Protein AF-A0A527GRV9-F1 (afdb_monomer_lite)

Radius of gyration: 15.53 Å; chains: 1; bounding box: 33×38×35 Å

pLDDT: mean 86.08, std 14.98, range [43.44, 97.06]

Structure (mmCIF, N/CA/C/O backbone):
data_AF-A0A527GRV9-F1
#
_entry.id   AF-A0A527GRV9-F1
#
loop_
_atom_site.group_PDB
_atom_site.id
_atom_site.type_symbol
_atom_site.label_atom_id
_atom_site.label_alt_id
_atom_site.label_comp_id
_atom_site.label_asym_id
_atom_site.label_entity_id
_atom_site.label_seq_id
_atom_site.pdbx_PDB_ins_code
_atom_site.Cartn_x
_atom_site.Cartn_y
_atom_site.Cartn_z
_atom_site.occupancy
_atom_site.B_iso_or_equiv
_atom_site.auth_seq_id
_atom_site.auth_comp_id
_atom_site.auth_asym_id
_atom_site.auth_atom_id
_atom_site.pdbx_PDB_model_num
ATOM 1 N N . TRP A 1 1 ? 6.459 -24.636 -14.285 1.00 52.28 1 TRP A N 1
ATOM 2 C CA . TRP A 1 1 ? 7.458 -23.648 -14.746 1.00 52.28 1 TRP A CA 1
ATOM 3 C C . TRP A 1 1 ? 7.675 -23.675 -16.261 1.00 52.28 1 TRP A C 1
ATOM 5 O O . TRP A 1 1 ? 7.552 -22.634 -16.877 1.00 52.28 1 TRP A O 1
ATOM 15 N N . ARG A 1 2 ? 7.910 -24.840 -16.894 1.00 43.44 2 ARG A N 1
ATOM 16 C CA . ARG A 1 2 ? 8.171 -24.984 -18.351 1.00 43.44 2 ARG A CA 1
ATOM 17 C C . ARG A 1 2 ? 7.071 -24.527 -19.330 1.00 43.44 2 ARG A C 1
ATOM 19 O O . ARG A 1 2 ? 7.339 -24.483 -20.520 1.00 43.44 2 ARG A O 1
ATOM 26 N N . ALA A 1 3 ? 5.867 -24.231 -18.849 1.00 61.50 3 ALA A N 1
ATOM 27 C CA . ALA A 1 3 ? 4.737 -23.790 -19.671 1.00 61.50 3 ALA A CA 1
ATOM 28 C C . ALA A 1 3 ? 4.317 -22.339 -19.382 1.00 61.50 3 ALA A C 1
ATOM 30 O O . ALA A 1 3 ? 3.326 -21.874 -19.930 1.00 61.50 3 ALA A O 1
ATOM 31 N N . ASN A 1 4 ? 5.025 -21.642 -18.486 1.00 49.25 4 ASN A N 1
ATOM 32 C CA . ASN A 1 4 ? 4.704 -20.257 -18.189 1.00 49.25 4 ASN A CA 1
ATOM 33 C C . ASN A 1 4 ? 5.501 -19.391 -19.157 1.00 49.25 4 ASN A C 1
ATOM 35 O O . ASN A 1 4 ? 6.672 -19.116 -18.908 1.00 49.25 4 ASN A O 1
ATOM 39 N N . ASP A 1 5 ? 4.877 -19.010 -20.267 1.00 49.66 5 ASP A N 1
ATOM 40 C CA . ASP A 1 5 ? 5.325 -17.861 -21.045 1.00 49.66 5 ASP A CA 1
ATOM 41 C C . ASP A 1 5 ? 5.334 -16.678 -20.064 1.00 49.66 5 ASP A C 1
ATOM 43 O O . ASP A 1 5 ? 4.283 -16.234 -19.595 1.00 49.66 5 ASP A O 1
ATOM 47 N N . VAL A 1 6 ? 6.521 -16.297 -19.573 1.00 55.72 6 VAL A N 1
ATOM 48 C CA . VAL A 1 6 ? 6.670 -15.211 -18.597 1.00 55.72 6 VAL A CA 1
ATOM 49 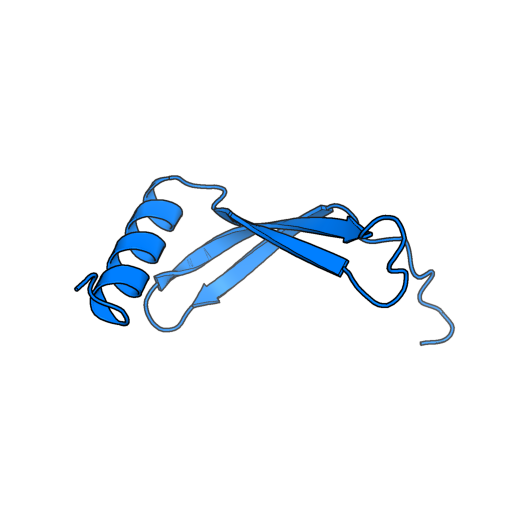C C . VAL A 1 6 ? 6.477 -13.916 -19.371 1.00 55.72 6 VAL A C 1
ATOM 51 O O . VAL A 1 6 ? 7.432 -13.242 -19.743 1.00 55.72 6 VAL A O 1
ATOM 54 N N . LEU A 1 7 ? 5.216 -13.599 -19.652 1.00 55.59 7 LEU A N 1
ATOM 55 C CA . LEU A 1 7 ? 4.809 -12.288 -20.121 1.00 55.59 7 LEU A CA 1
ATOM 56 C C . LEU A 1 7 ? 5.252 -11.290 -19.055 1.00 55.59 7 LEU A C 1
ATOM 58 O O . LEU A 1 7 ? 4.910 -11.466 -17.879 1.00 55.59 7 LEU A O 1
ATOM 62 N N . SER A 1 8 ? 6.022 -10.278 -19.458 1.00 53.28 8 SER A N 1
ATOM 63 C CA . SER A 1 8 ? 6.374 -9.136 -18.617 1.00 53.28 8 SER A CA 1
ATOM 64 C C . SER A 1 8 ? 5.090 -8.555 -18.023 1.00 53.28 8 SER A C 1
ATOM 66 O O . SER A 1 8 ? 4.375 -7.813 -18.690 1.00 53.28 8 SER A O 1
ATOM 68 N N . HIS A 1 9 ? 4.753 -8.950 -16.793 1.00 55.88 9 HIS A N 1
ATOM 69 C CA . HIS A 1 9 ? 3.596 -8.447 -16.060 1.00 55.88 9 HIS A CA 1
ATOM 70 C C . HIS A 1 9 ? 3.920 -7.014 -15.640 1.00 55.88 9 HIS A C 1
ATOM 72 O O . HIS A 1 9 ? 4.495 -6.782 -14.579 1.00 55.88 9 HIS A O 1
ATOM 78 N N . GLY A 1 10 ? 3.646 -6.069 -16.539 1.00 59.94 10 GLY A N 1
ATOM 79 C CA . GLY A 1 10 ? 3.898 -4.648 -16.330 1.00 59.94 10 GLY A CA 1
ATOM 80 C C . GLY A 1 10 ? 2.784 -3.972 -15.545 1.00 59.94 10 GLY A C 1
ATOM 81 O O . GLY A 1 10 ? 3.085 -3.096 -14.741 1.00 59.94 10 GLY A O 1
ATOM 82 N N . ASP A 1 11 ? 1.534 -4.414 -15.718 1.00 65.44 11 ASP A N 1
ATOM 83 C CA . ASP A 1 11 ? 0.389 -3.933 -14.953 1.00 65.44 11 ASP A CA 1
ATOM 84 C C . ASP A 1 11 ? -0.680 -5.021 -14.723 1.00 65.44 11 ASP A C 1
ATOM 86 O O . ASP A 1 11 ? -0.813 -5.951 -15.519 1.00 65.44 11 ASP A O 1
ATOM 90 N N . ALA A 1 12 ? -1.385 -4.955 -13.589 1.00 83.56 12 ALA A N 1
ATOM 91 C CA . ALA A 1 12 ? -2.554 -5.789 -13.279 1.00 83.56 12 ALA A CA 1
ATOM 92 C C . ALA A 1 12 ? -3.301 -5.255 -12.046 1.00 83.56 12 ALA A C 1
ATOM 94 O O . ALA A 1 12 ? -2.698 -4.628 -11.184 1.00 83.56 12 ALA A O 1
ATOM 95 N N . THR A 1 13 ? -4.578 -5.597 -11.860 1.00 90.00 13 THR A N 1
ATOM 96 C CA . THR A 1 13 ? -5.284 -5.342 -10.588 1.00 90.00 13 THR A CA 1
ATOM 97 C C . THR A 1 13 ? -5.191 -6.551 -9.655 1.00 90.00 13 THR A C 1
ATOM 99 O O . THR A 1 13 ? -5.634 -7.650 -9.990 1.00 90.00 13 THR A O 1
ATOM 102 N N . LYS A 1 14 ? -4.656 -6.357 -8.447 1.00 91.06 14 LYS A N 1
ATOM 103 C CA . LYS A 1 14 ? -4.656 -7.344 -7.362 1.00 91.06 14 LYS A CA 1
ATOM 104 C C . LYS A 1 14 ? -5.829 -7.114 -6.425 1.00 91.06 14 LYS A C 1
ATOM 106 O O . LYS A 1 14 ? -6.018 -6.010 -5.928 1.00 91.06 14 LYS A O 1
ATOM 111 N N . ARG A 1 15 ? -6.545 -8.192 -6.110 1.00 94.06 15 ARG A N 1
ATOM 112 C CA . ARG A 1 15 ? -7.590 -8.213 -5.080 1.00 94.06 15 ARG A CA 1
ATOM 113 C C . ARG A 1 15 ? -7.085 -9.017 -3.897 1.00 94.06 15 ARG A C 1
ATOM 115 O O . ARG A 1 15 ? -6.649 -10.156 -4.070 1.00 94.06 15 ARG A O 1
ATOM 122 N N . LEU A 1 16 ? -7.095 -8.415 -2.717 1.00 93.25 16 LEU A N 1
ATOM 123 C CA . LEU A 1 16 ? -6.485 -8.971 -1.514 1.00 93.25 16 LEU A CA 1
ATOM 124 C C . LEU A 1 16 ? -7.471 -8.903 -0.353 1.00 93.25 16 LEU A C 1
ATOM 126 O O . LEU A 1 16 ? -8.180 -7.915 -0.194 1.00 93.25 16 LEU A O 1
ATOM 130 N N . LYS A 1 17 ? -7.452 -9.930 0.499 1.00 95.38 17 LYS A N 1
ATOM 131 C CA . LYS A 1 17 ? -8.147 -9.923 1.790 1.00 95.38 17 LYS A CA 1
ATOM 132 C C . LYS A 1 17 ? -7.157 -9.541 2.882 1.00 95.38 17 LYS A C 1
ATOM 134 O O . LYS A 1 17 ? -6.419 -10.394 3.370 1.00 95.38 17 LYS A O 1
ATOM 139 N N . HIS A 1 18 ? -7.094 -8.258 3.219 1.00 94.38 18 HIS A N 1
ATOM 140 C CA . HIS A 1 18 ? -6.191 -7.753 4.248 1.00 94.38 18 HIS A CA 1
ATOM 141 C C . HIS A 1 18 ? -6.803 -7.958 5.644 1.00 94.38 18 HIS A C 1
ATOM 143 O O . HIS A 1 18 ? -7.962 -7.594 5.846 1.00 94.38 18 HIS A O 1
ATOM 149 N N . PRO A 1 19 ? -6.052 -8.472 6.635 1.00 95.25 19 PRO A N 1
ATOM 150 C CA . PRO A 1 19 ? -6.601 -8.800 7.955 1.00 95.25 19 PRO A CA 1
ATOM 151 C C . PRO A 1 19 ? -7.189 -7.593 8.702 1.00 95.25 19 PRO A C 1
ATOM 153 O O . PRO A 1 19 ? -8.141 -7.752 9.454 1.00 95.25 19 PRO A O 1
ATOM 156 N N . GLU A 1 20 ? -6.657 -6.389 8.475 1.00 95.38 20 GLU A N 1
ATOM 157 C CA . GLU A 1 20 ? -7.140 -5.158 9.127 1.00 95.38 20 GLU A CA 1
ATOM 158 C C . GLU A 1 20 ? -7.954 -4.246 8.198 1.00 95.38 20 GLU A C 1
ATOM 160 O O . GLU A 1 20 ? -8.766 -3.456 8.666 1.00 95.38 20 GLU A O 1
ATOM 165 N N . LEU A 1 21 ? -7.733 -4.327 6.880 1.00 93.88 21 LEU A N 1
ATOM 166 C CA . LEU A 1 21 ? -8.346 -3.408 5.907 1.00 93.88 21 LEU A CA 1
ATOM 167 C C . LEU A 1 21 ? -9.520 -4.068 5.170 1.00 93.88 21 LEU A C 1
ATOM 169 O O . LEU A 1 21 ? -10.213 -3.399 4.410 1.00 93.88 21 LEU A O 1
ATOM 173 N N . GLY A 1 22 ? -9.763 -5.362 5.393 1.00 93.94 22 GLY A N 1
ATOM 174 C CA . GLY A 1 22 ? -10.745 -6.138 4.647 1.00 93.94 22 GLY A CA 1
ATOM 175 C C . GLY A 1 22 ? -10.340 -6.318 3.185 1.00 93.94 22 GLY A C 1
ATOM 176 O O . GLY A 1 22 ? -9.153 -6.324 2.847 1.00 93.94 22 GLY A O 1
ATOM 177 N N . ASP A 1 23 ? -11.332 -6.489 2.316 1.00 96.00 23 ASP A N 1
ATOM 178 C CA . ASP A 1 23 ? -11.113 -6.571 0.877 1.00 96.00 23 ASP A CA 1
ATOM 179 C C . ASP A 1 23 ? -10.581 -5.232 0.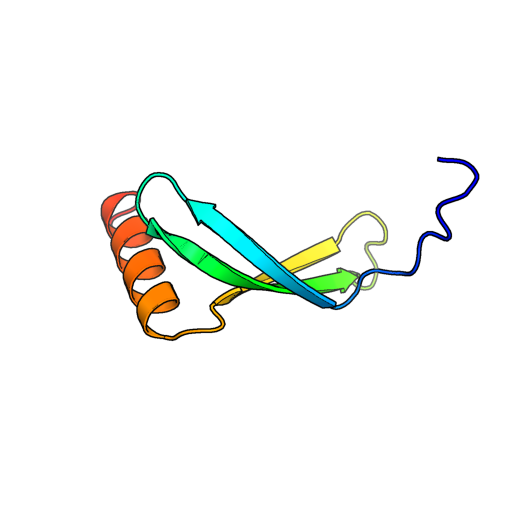333 1.00 96.00 23 ASP A C 1
ATOM 181 O O . ASP A 1 23 ? -11.159 -4.160 0.557 1.00 96.00 23 ASP A O 1
ATOM 185 N N . ILE A 1 24 ? -9.450 -5.304 -0.368 1.00 96.25 24 ILE A N 1
ATOM 186 C CA . ILE A 1 24 ? -8.809 -4.172 -1.037 1.00 96.25 24 ILE A CA 1
ATOM 187 C C . ILE A 1 24 ? -8.434 -4.547 -2.468 1.00 96.25 24 ILE A C 1
ATOM 189 O O . ILE A 1 24 ? -8.044 -5.685 -2.750 1.00 96.25 24 ILE A O 1
ATOM 193 N N . GLU A 1 25 ? -8.508 -3.564 -3.358 1.00 96.38 25 GLU A N 1
ATOM 194 C CA . GLU A 1 25 ? -8.087 -3.688 -4.750 1.00 96.38 25 GLU A CA 1
ATOM 195 C C . GLU A 1 25 ? -6.984 -2.678 -5.050 1.00 96.38 25 GLU A C 1
ATOM 197 O O . GLU A 1 25 ? -7.102 -1.494 -4.721 1.00 96.38 25 GLU A O 1
ATOM 202 N N . LEU A 1 26 ? -5.904 -3.164 -5.657 1.00 95.75 26 LEU A N 1
ATOM 203 C CA . LEU A 1 26 ? -4.714 -2.385 -5.966 1.00 95.75 26 LEU A CA 1
ATOM 204 C C . LEU A 1 26 ? -4.313 -2.623 -7.420 1.00 95.75 26 LEU A C 1
ATOM 206 O O . LEU A 1 26 ? -4.050 -3.761 -7.805 1.00 95.75 26 LEU A O 1
ATOM 210 N N . GLU A 1 27 ? -4.196 -1.570 -8.212 1.00 93.88 27 GLU A N 1
ATOM 211 C CA . GLU A 1 27 ? -3.407 -1.614 -9.438 1.00 93.88 27 GLU A CA 1
ATOM 212 C C . GLU A 1 27 ? -1.935 -1.822 -9.079 1.00 93.88 27 GLU A C 1
ATOM 214 O O . GLU A 1 27 ? -1.379 -1.161 -8.206 1.00 93.88 27 GLU A O 1
ATOM 219 N N . TYR A 1 28 ? -1.313 -2.786 -9.733 1.00 90.00 28 TYR A N 1
ATOM 220 C CA . TYR A 1 28 ? 0.099 -3.107 -9.659 1.00 90.00 28 TYR A CA 1
ATOM 221 C C . TYR A 1 28 ? 0.753 -2.590 -10.928 1.00 90.00 28 TYR A C 1
ATOM 223 O O . TYR A 1 28 ? 0.236 -2.850 -12.010 1.00 90.00 28 TYR A O 1
ATOM 231 N N . SER A 1 29 ? 1.891 -1.913 -10.804 1.00 88.81 29 SER A N 1
ATOM 232 C CA . SER A 1 29 ? 2.717 -1.535 -11.948 1.00 88.81 29 SER A CA 1
ATOM 233 C C . SER A 1 29 ? 4.196 -1.758 -11.655 1.00 88.81 29 SER A C 1
ATOM 235 O O . SER A 1 29 ? 4.690 -1.360 -10.597 1.00 88.81 29 SER A O 1
ATOM 237 N N . GLY A 1 30 ? 4.900 -2.407 -12.581 1.00 89.81 30 GLY A N 1
ATOM 238 C CA . GLY A 1 30 ? 6.330 -2.696 -12.495 1.00 89.81 30 GLY A CA 1
ATOM 239 C C . GLY A 1 30 ? 7.145 -1.851 -13.472 1.00 89.81 30 GLY A C 1
ATOM 240 O O . GLY A 1 30 ? 6.844 -1.804 -14.661 1.00 89.81 30 GLY A O 1
ATOM 241 N N . PHE A 1 31 ? 8.210 -1.222 -12.982 1.00 88.81 31 PHE A N 1
ATOM 242 C CA . PHE A 1 31 ? 9.111 -0.375 -13.761 1.00 88.81 31 PHE A CA 1
ATOM 243 C C . PHE A 1 31 ? 10.558 -0.842 -13.583 1.00 88.81 31 PHE A C 1
ATOM 245 O O . PHE A 1 31 ? 11.004 -1.093 -12.461 1.00 88.81 31 PHE A O 1
ATOM 252 N N . ALA A 1 32 ? 11.306 -0.936 -14.681 1.00 90.25 32 ALA A N 1
ATOM 253 C CA . ALA A 1 32 ? 12.752 -1.132 -14.624 1.00 90.25 32 ALA A CA 1
ATOM 254 C C . ALA A 1 32 ? 13.448 0.183 -14.244 1.00 90.25 32 ALA A C 1
ATOM 256 O O . ALA A 1 32 ? 12.985 1.262 -14.620 1.00 90.25 32 ALA A O 1
ATOM 257 N N . VAL A 1 33 ? 14.560 0.098 -13.513 1.00 92.31 33 VAL A N 1
ATOM 258 C CA . VAL A 1 33 ? 15.390 1.269 -13.207 1.00 92.31 33 VAL A CA 1
ATOM 259 C C . VAL A 1 33 ? 16.492 1.384 -14.258 1.00 92.31 33 VAL A C 1
ATOM 261 O O . VAL A 1 33 ? 17.316 0.482 -14.409 1.00 92.31 33 VAL A O 1
ATOM 264 N N . ASP A 1 34 ? 16.509 2.500 -14.987 1.00 91.75 34 ASP A N 1
ATOM 265 C CA . ASP A 1 34 ? 17.541 2.760 -15.993 1.00 91.75 34 ASP A CA 1
ATOM 266 C C . ASP A 1 34 ? 18.950 2.728 -15.373 1.00 91.75 34 ASP A C 1
ATOM 268 O O . ASP A 1 34 ? 19.172 3.194 -14.254 1.00 91.75 34 ASP A O 1
ATOM 272 N N . GLY A 1 35 ? 19.899 2.103 -16.073 1.00 92.31 35 GLY A N 1
ATOM 273 C CA . GLY A 1 35 ? 21.276 1.920 -15.598 1.00 92.31 35 GLY A CA 1
ATOM 274 C C . GLY A 1 35 ? 21.460 0.938 -14.428 1.00 92.31 35 GLY A C 1
ATOM 275 O O . GLY A 1 35 ? 22.600 0.676 -14.039 1.00 92.31 35 GLY A O 1
ATOM 276 N N . ARG A 1 36 ? 20.381 0.362 -13.878 1.00 93.19 36 ARG A N 1
ATOM 277 C CA . ARG A 1 36 ? 20.404 -0.612 -12.773 1.00 93.19 36 ARG A CA 1
ATOM 278 C C . ARG A 1 36 ? 19.505 -1.815 -13.095 1.00 93.19 36 ARG A C 1
ATOM 280 O O . ARG A 1 36 ? 18.404 -1.917 -12.560 1.00 93.19 36 ARG A O 1
ATOM 287 N N . PRO A 1 37 ? 19.963 -2.753 -13.947 1.00 85.69 37 PRO A N 1
ATOM 288 C CA . PRO A 1 37 ? 19.170 -3.923 -14.341 1.00 85.69 37 PRO A CA 1
ATOM 289 C C . PRO A 1 37 ? 18.839 -4.859 -13.167 1.00 85.69 37 PRO A C 1
ATOM 291 O O . PRO A 1 37 ? 17.930 -5.676 -13.267 1.00 85.69 37 PR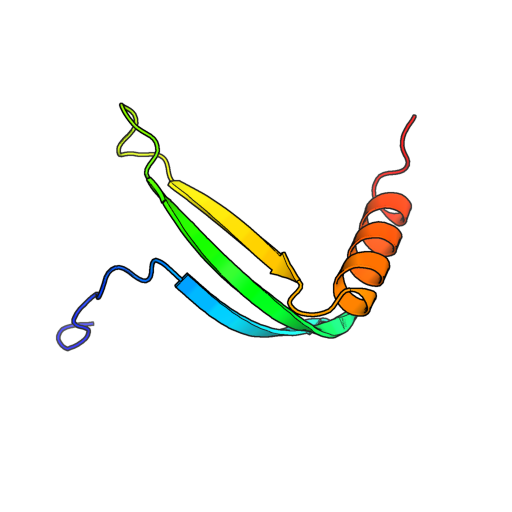O A O 1
ATOM 294 N N . ASP A 1 38 ? 19.566 -4.740 -12.055 1.00 91.56 38 ASP A N 1
ATOM 295 C CA . ASP A 1 38 ? 19.305 -5.421 -10.787 1.00 91.56 38 ASP A CA 1
ATOM 296 C C . ASP A 1 38 ? 18.183 -4.784 -9.944 1.00 91.56 38 ASP A C 1
ATOM 298 O O . ASP A 1 38 ? 17.788 -5.363 -8.932 1.00 91.56 38 ASP A O 1
ATOM 302 N N . LEU A 1 39 ? 17.650 -3.620 -10.340 1.00 93.06 39 LEU A N 1
ATOM 303 C CA . LEU A 1 39 ? 16.602 -2.910 -9.609 1.00 93.06 39 LEU A CA 1
ATOM 304 C C . LEU A 1 39 ? 15.302 -2.800 -10.412 1.00 93.06 39 LEU A C 1
ATOM 306 O O . LEU A 1 39 ? 15.276 -2.472 -11.598 1.00 93.06 39 LEU A O 1
ATOM 310 N N . SER A 1 40 ? 14.192 -2.986 -9.701 1.00 90.31 40 SER A N 1
ATOM 311 C CA . SER A 1 40 ? 12.839 -2.762 -10.206 1.00 90.31 40 SER A CA 1
ATOM 312 C C . SER A 1 40 ? 12.022 -1.970 -9.190 1.00 90.31 40 SER A C 1
ATOM 314 O O . SER A 1 40 ? 12.027 -2.307 -8.004 1.00 90.31 40 SER A O 1
ATOM 316 N N . LEU A 1 41 ? 11.276 -0.967 -9.649 1.00 91.75 41 LEU A N 1
ATOM 317 C CA . LEU A 1 41 ? 10.265 -0.280 -8.854 1.00 91.75 41 LEU A CA 1
ATOM 318 C C . LEU A 1 41 ? 8.916 -0.960 -9.074 1.00 91.75 41 LEU A C 1
ATOM 320 O O . LEU A 1 41 ? 8.461 -1.122 -10.200 1.00 91.75 41 LEU A O 1
ATOM 324 N N . THR A 1 42 ? 8.256 -1.327 -7.986 1.00 91.38 42 THR A N 1
ATOM 325 C CA . THR A 1 42 ? 6.868 -1.779 -8.010 1.00 91.38 42 THR A CA 1
ATOM 326 C C . THR A 1 42 ? 6.005 -0.745 -7.309 1.00 91.38 42 THR A C 1
ATOM 328 O O . THR A 1 42 ? 6.267 -0.405 -6.156 1.00 91.38 42 THR A O 1
ATOM 331 N N . VAL A 1 43 ? 4.952 -0.296 -7.981 1.00 92.75 43 VAL A N 1
ATOM 332 C CA . VAL A 1 43 ? 3.941 0.599 -7.420 1.00 92.75 43 VAL A CA 1
ATOM 333 C C . VAL A 1 43 ? 2.648 -0.179 -7.222 1.00 92.75 43 VAL A C 1
ATOM 335 O O . VAL A 1 43 ? 2.216 -0.916 -8.107 1.00 92.75 43 VAL A O 1
ATOM 338 N N . TYR A 1 44 ? 2.042 -0.006 -6.050 1.00 93.75 44 TYR A N 1
ATOM 339 C CA . TYR A 1 44 ? 0.686 -0.455 -5.761 1.00 93.75 44 TYR A CA 1
ATOM 340 C C . TYR A 1 44 ? -0.198 0.772 -5.548 1.00 93.75 44 TYR A C 1
ATOM 342 O O . TYR A 1 44 ? -0.009 1.501 -4.574 1.00 93.75 44 TYR A O 1
ATOM 350 N N . ASN A 1 45 ? -1.145 1.000 -6.451 1.00 94.12 45 ASN A N 1
ATOM 351 C CA . ASN A 1 45 ? -2.091 2.103 -6.384 1.00 94.12 45 ASN A CA 1
ATOM 352 C C . ASN A 1 45 ? -3.480 1.591 -5.973 1.00 94.12 45 ASN A C 1
ATOM 354 O O . ASN A 1 45 ? -4.002 0.697 -6.635 1.00 94.12 45 ASN A O 1
ATOM 358 N N . PRO A 1 46 ? -4.106 2.120 -4.909 1.00 96.25 46 PRO A N 1
ATOM 359 C CA . PRO A 1 46 ? -5.491 1.795 -4.594 1.00 96.25 46 PRO A CA 1
ATOM 360 C C . PRO A 1 46 ? -6.422 2.186 -5.737 1.00 96.25 46 PRO A C 1
ATOM 362 O O . PRO A 1 46 ? -6.409 3.333 -6.177 1.00 96.25 46 PRO A O 1
ATOM 365 N N . VAL A 1 47 ? -7.256 1.241 -6.172 1.00 95.12 47 VAL A N 1
ATOM 366 C CA . VAL A 1 47 ? -8.267 1.499 -7.214 1.00 95.12 47 VAL A CA 1
ATOM 367 C C . VAL A 1 47 ? -9.362 2.429 -6.688 1.00 95.12 47 VAL A C 1
ATOM 369 O O . VAL A 1 47 ? -9.923 3.232 -7.426 1.00 95.12 47 VAL A O 1
ATOM 372 N N . ASP A 1 48 ? -9.646 2.333 -5.389 1.00 93.75 48 ASP A N 1
ATOM 373 C CA . ASP A 1 48 ? -10.680 3.094 -4.699 1.00 93.75 48 ASP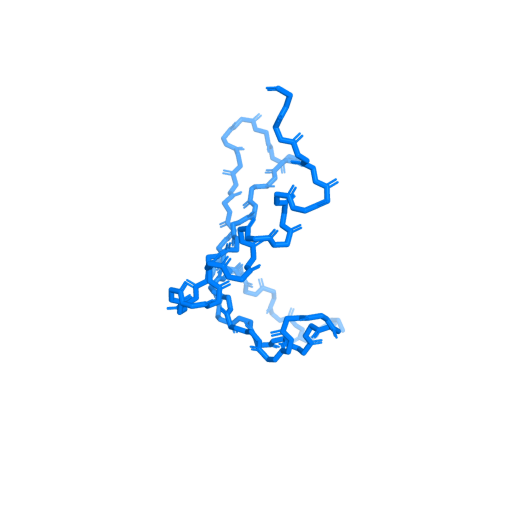 A CA 1
ATOM 374 C C . ASP A 1 48 ? -10.078 4.072 -3.674 1.00 93.75 48 ASP A C 1
ATOM 376 O O . ASP A 1 48 ? -9.146 3.747 -2.927 1.00 93.75 48 ASP A O 1
ATOM 380 N N . SER A 1 49 ? -10.634 5.285 -3.602 1.00 95.00 49 SER A N 1
ATOM 381 C CA . SER A 1 49 ? -10.139 6.327 -2.696 1.00 95.00 49 SER A CA 1
ATOM 382 C C . SER A 1 49 ? -10.366 5.987 -1.223 1.00 95.00 49 SER A C 1
ATOM 384 O O . SER A 1 49 ? -9.513 6.305 -0.397 1.00 95.00 49 SER A O 1
ATOM 386 N N . ALA A 1 50 ? -11.445 5.278 -0.874 1.00 95.56 50 ALA A N 1
ATOM 387 C CA . ALA A 1 50 ? -11.677 4.852 0.505 1.00 95.56 50 ALA A CA 1
ATOM 388 C C . ALA A 1 50 ? -10.701 3.741 0.928 1.00 95.56 50 ALA A C 1
ATOM 390 O O . ALA A 1 50 ? -10.302 3.672 2.093 1.00 95.56 50 ALA A O 1
ATOM 391 N N . VAL A 1 51 ? -10.256 2.879 0.007 1.00 95.69 51 VAL A N 1
ATOM 392 C CA . VAL A 1 51 ? -9.099 1.994 0.247 1.00 95.69 51 VAL A CA 1
ATOM 393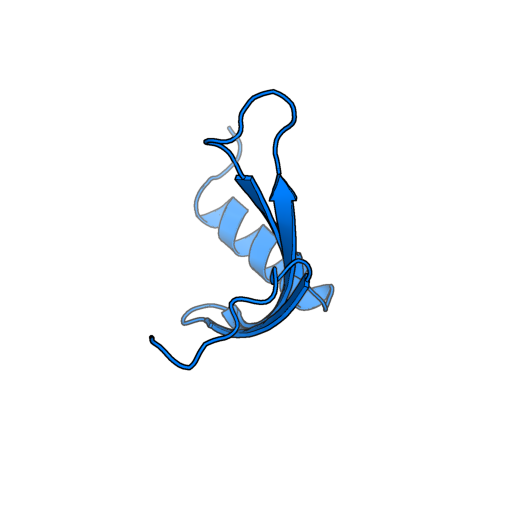 C C . VAL A 1 51 ? -7.845 2.829 0.525 1.00 95.69 51 VAL A C 1
ATOM 395 O O . VAL A 1 51 ? -7.147 2.558 1.505 1.00 95.69 51 VAL A O 1
ATOM 398 N N . ALA A 1 52 ? -7.577 3.868 -0.273 1.00 96.62 52 ALA A N 1
ATOM 399 C CA . ALA A 1 52 ? -6.415 4.735 -0.073 1.00 96.62 52 ALA A CA 1
ATOM 400 C C . ALA A 1 52 ? -6.419 5.420 1.304 1.00 96.62 52 ALA A C 1
ATOM 402 O O . ALA A 1 52 ? -5.395 5.430 1.987 1.00 96.62 52 ALA A O 1
ATOM 403 N N . ASP A 1 53 ? -7.560 5.946 1.746 1.00 97.06 53 ASP A N 1
ATOM 404 C CA . ASP A 1 53 ? -7.672 6.621 3.042 1.00 97.06 53 ASP A CA 1
ATOM 405 C C . ASP A 1 53 ? -7.490 5.664 4.220 1.00 97.06 53 ASP A C 1
ATOM 407 O O . ASP A 1 53 ? -6.783 5.989 5.177 1.00 97.06 53 ASP A O 1
ATOM 411 N N . ARG A 1 54 ? -8.029 4.443 4.126 1.00 96.38 54 ARG A N 1
ATOM 412 C CA . ARG A 1 54 ? -7.801 3.403 5.139 1.00 96.38 54 ARG A CA 1
ATOM 413 C C . ARG A 1 54 ? -6.328 2.993 5.215 1.00 96.38 54 ARG A C 1
ATOM 415 O O . ARG A 1 54 ? -5.796 2.848 6.315 1.00 96.38 54 ARG A O 1
ATOM 422 N N . ILE A 1 55 ? -5.648 2.868 4.072 1.00 95.62 55 ILE A N 1
ATOM 423 C CA . ILE A 1 55 ? -4.202 2.595 4.023 1.00 95.62 55 ILE A CA 1
ATOM 424 C C . ILE A 1 55 ? -3.412 3.744 4.663 1.00 95.62 55 ILE A C 1
ATOM 426 O O . ILE A 1 55 ? -2.529 3.489 5.482 1.00 95.62 55 ILE A O 1
ATOM 430 N N . ARG A 1 56 ? -3.739 5.006 4.345 1.00 95.62 56 ARG A N 1
ATOM 431 C CA . ARG A 1 56 ? -3.081 6.182 4.945 1.00 95.62 56 ARG A CA 1
ATOM 432 C C . ARG A 1 56 ? -3.262 6.226 6.458 1.00 95.62 56 ARG A C 1
ATOM 434 O O . ARG A 1 56 ? -2.288 6.452 7.172 1.00 95.62 56 ARG A O 1
ATOM 441 N N . ALA A 1 57 ? -4.479 5.985 6.942 1.00 95.88 57 ALA A N 1
ATOM 442 C CA . ALA A 1 57 ? -4.773 5.947 8.370 1.00 95.88 57 ALA A CA 1
ATOM 443 C C . ALA A 1 57 ? -3.964 4.851 9.084 1.00 95.88 57 ALA A C 1
ATOM 445 O O . ALA A 1 57 ? -3.341 5.122 10.110 1.00 95.88 57 ALA A O 1
ATOM 446 N N . LEU A 1 58 ? -3.902 3.641 8.511 1.00 95.56 58 LEU A N 1
ATOM 447 C CA . LEU A 1 58 ? -3.112 2.538 9.065 1.00 95.56 58 LEU A CA 1
ATOM 448 C C . LEU A 1 58 ? -1.607 2.852 9.074 1.00 95.56 58 LEU A C 1
ATOM 450 O O . LEU A 1 58 ? -0.922 2.554 10.052 1.00 95.56 58 LEU A O 1
ATOM 454 N N . ALA A 1 59 ? -1.089 3.471 8.010 1.00 94.62 59 ALA A N 1
ATOM 455 C CA . ALA A 1 59 ? 0.316 3.861 7.917 1.00 94.62 59 ALA A CA 1
ATOM 456 C C . ALA A 1 59 ? 0.690 4.912 8.973 1.00 94.62 59 ALA A C 1
ATOM 458 O O . ALA A 1 59 ? 1.695 4.746 9.658 1.00 94.62 59 ALA A O 1
ATOM 459 N N . LEU A 1 60 ? -0.141 5.945 9.154 1.00 95.69 60 LEU A N 1
ATOM 460 C CA . LEU A 1 60 ? 0.047 6.969 10.188 1.00 95.69 60 LEU A CA 1
ATOM 461 C C . LEU A 1 60 ? -0.026 6.385 11.603 1.00 95.69 60 LEU A C 1
ATOM 463 O O . LEU A 1 60 ? 0.757 6.775 12.461 1.00 95.69 60 LEU A O 1
ATOM 467 N N . ALA A 1 61 ? -0.934 5.437 11.848 1.00 93.88 61 ALA A N 1
ATOM 468 C CA . ALA A 1 61 ? -1.049 4.781 13.148 1.00 93.88 61 ALA A CA 1
ATOM 469 C C . ALA A 1 61 ? 0.193 3.937 13.497 1.00 93.88 61 ALA A C 1
ATOM 471 O O . ALA A 1 61 ? 0.558 3.832 14.665 1.00 93.88 61 ALA A O 1
ATOM 472 N N . ARG A 1 62 ? 0.845 3.335 12.492 1.00 93.44 62 ARG A N 1
ATOM 473 C CA . ARG A 1 62 ? 2.053 2.505 12.662 1.00 93.44 62 ARG A CA 1
ATOM 474 C C . ARG A 1 62 ? 3.349 3.319 12.671 1.00 93.44 62 ARG A C 1
ATOM 476 O O . ARG A 1 62 ? 4.298 2.937 13.348 1.00 93.44 62 ARG A O 1
ATOM 483 N N . HIS A 1 63 ? 3.382 4.418 11.923 1.00 91.31 63 HIS A N 1
ATOM 484 C CA . HIS A 1 63 ? 4.518 5.326 11.791 1.00 91.31 63 HIS A CA 1
ATOM 485 C C . HIS A 1 63 ? 4.031 6.774 11.932 1.00 91.31 63 HIS A C 1
ATOM 487 O O . HIS A 1 63 ? 3.878 7.475 10.925 1.00 91.31 63 HIS A O 1
ATOM 493 N N . PRO A 1 64 ? 3.741 7.224 13.165 1.00 84.38 64 PRO A N 1
ATOM 494 C CA . PRO A 1 64 ? 3.361 8.608 13.394 1.00 84.38 64 PRO A CA 1
ATOM 495 C C . PRO A 1 64 ? 4.501 9.519 12.929 1.00 84.38 64 PRO A C 1
ATOM 497 O O . PRO A 1 64 ? 5.670 9.244 13.196 1.00 84.38 64 PRO A O 1
ATOM 500 N N . LYS A 1 65 ? 4.164 10.578 12.186 1.00 73.38 65 LYS A N 1
ATOM 501 C CA . LYS A 1 65 ? 5.142 11.612 11.832 1.00 73.38 65 LYS A CA 1
ATOM 5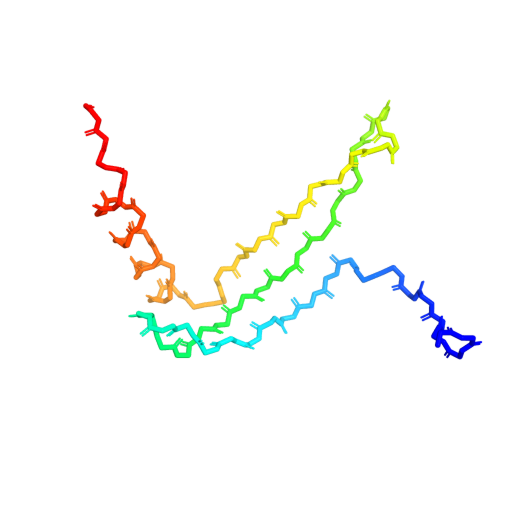02 C C . LYS A 1 65 ? 5.585 12.315 13.118 1.00 73.38 65 LYS A C 1
ATOM 504 O O . LYS A 1 65 ? 4.720 12.741 13.881 1.00 73.38 65 LYS A O 1
ATOM 509 N N . GLU A 1 66 ? 6.898 12.379 13.328 1.00 68.38 66 GLU A N 1
ATOM 510 C CA . GLU A 1 66 ? 7.555 13.157 14.390 1.00 68.38 66 GLU A CA 1
ATOM 511 C C . GLU A 1 66 ? 7.268 14.661 14.268 1.00 68.38 66 GLU A C 1
ATOM 513 O O . GLU A 1 66 ? 7.133 15.151 13.118 1.00 68.38 66 GLU A O 1
#

Foldseek 3Di:
DVPDPPDPCQWDKDWDQDPQLGTFIWIWGKDADPPCNVDIDIDTHTPDVVSVVVVVVVCCVVPPDD

Secondary structure (DSSP, 8-state):
-TT-------EEEEEEEETTTEEEEEEEEEEEETTEEEEEEEEEEESSHHHHHHHHHHHHHHS---

Sequence (66 aa):
WRANDVLSHGDATKRLKHPELGDIELEYSGFAVDGRPDLSLTVYNPVDSAVADRIRALALARHPKE